Protein AF-A0A451BQY1-F1 (afdb_monomer_lite)

Sequence (159 aa):
EPDPNKRLKYIDFIAQYANLNESEQARYEEHLQQSPYREEIMGPVQQAVVKSLQQGLQEGIQKGLQQGIQQGIQQGIQQGIQQGIQQGIQQGVQQGVQQGVQQGVQQGVQQGIQKGIQQGERKKTVEIARALLDEGVAIDIISKSSGLSEEEIRKLFVH

pLDDT: mean 86.14, std 7.97, range [51.19, 97.12]

Structure (mmCIF, N/CA/C/O backbone):
data_AF-A0A451BQY1-F1
#
_entry.id   AF-A0A451BQY1-F1
#
loop_
_atom_site.group_PDB
_atom_site.id
_atom_site.type_symbol
_atom_site.label_atom_id
_atom_site.label_alt_id
_atom_site.label_comp_id
_atom_site.label_asym_id
_atom_site.label_entity_id
_atom_site.label_seq_id
_atom_site.pdbx_PDB_ins_code
_atom_site.Cartn_x
_atom_site.Cartn_y
_atom_site.Cartn_z
_atom_site.occupancy
_atom_site.B_iso_or_equiv
_atom_site.auth_seq_id
_atom_site.auth_comp_id
_atom_site.auth_asym_id
_atom_site.auth_atom_id
_atom_site.pdbx_PDB_model_num
ATOM 1 N N . GLU A 1 1 ? 25.980 11.467 -58.682 1.00 74.31 1 GLU A N 1
ATOM 2 C CA . GLU A 1 1 ? 24.789 11.269 -57.825 1.00 74.31 1 GLU A CA 1
ATOM 3 C C . GLU A 1 1 ? 24.573 12.521 -56.976 1.00 74.31 1 GLU A C 1
ATOM 5 O O . GLU A 1 1 ? 25.443 12.811 -56.160 1.00 74.31 1 GLU A O 1
ATOM 10 N N . PRO A 1 2 ? 23.501 13.301 -57.198 1.00 71.38 2 PRO A N 1
ATOM 11 C CA . PRO A 1 2 ? 23.246 14.529 -56.441 1.00 71.38 2 PRO A CA 1
ATOM 12 C C . PRO A 1 2 ? 22.745 14.289 -55.004 1.00 71.38 2 PRO A C 1
ATOM 14 O O . PRO A 1 2 ? 23.044 15.106 -54.131 1.00 71.38 2 PRO A O 1
ATOM 17 N N . ASP A 1 3 ? 22.044 13.182 -54.719 1.00 77.69 3 ASP A N 1
ATOM 18 C CA . ASP A 1 3 ? 21.485 12.895 -53.389 1.00 77.69 3 ASP A CA 1
ATOM 19 C C . ASP A 1 3 ? 22.601 12.523 -52.387 1.00 77.69 3 ASP A C 1
ATOM 21 O O . ASP A 1 3 ? 23.293 11.514 -52.573 1.00 77.69 3 ASP A O 1
ATOM 25 N N . PRO A 1 4 ? 22.795 13.300 -51.305 1.00 72.69 4 PRO A N 1
ATOM 26 C CA . PRO A 1 4 ? 23.805 13.019 -50.284 1.00 72.69 4 PRO A CA 1
ATOM 27 C C . PRO A 1 4 ? 23.634 11.655 -49.601 1.00 72.69 4 PRO A C 1
ATOM 29 O O . PRO A 1 4 ? 24.625 10.995 -49.295 1.00 72.69 4 PRO A O 1
ATOM 32 N N . ASN A 1 5 ? 22.394 11.192 -49.411 1.00 77.62 5 ASN A N 1
ATOM 33 C CA . ASN A 1 5 ? 22.110 9.905 -48.774 1.00 77.62 5 ASN A CA 1
ATOM 34 C C . ASN A 1 5 ? 22.466 8.735 -49.693 1.00 77.62 5 ASN A C 1
ATOM 36 O O . ASN A 1 5 ? 22.946 7.700 -49.232 1.00 77.62 5 ASN A O 1
ATOM 40 N N . LYS A 1 6 ? 22.255 8.889 -51.006 1.00 80.62 6 LYS A N 1
ATOM 41 C CA . LYS A 1 6 ? 22.701 7.893 -51.988 1.00 80.62 6 LYS A CA 1
ATOM 42 C C . LYS A 1 6 ? 24.218 7.905 -52.140 1.00 80.62 6 LYS A C 1
ATOM 44 O O . LYS A 1 6 ? 24.807 6.835 -52.217 1.00 80.62 6 LYS A O 1
ATOM 49 N N . ARG A 1 7 ? 24.863 9.079 -52.102 1.00 76.94 7 ARG A N 1
ATOM 50 C CA . ARG A 1 7 ? 26.333 9.187 -52.061 1.00 76.94 7 ARG A CA 1
ATOM 51 C C . ARG A 1 7 ? 26.930 8.481 -50.850 1.00 76.94 7 ARG A C 1
ATOM 53 O O . ARG A 1 7 ? 27.870 7.719 -51.030 1.00 76.94 7 ARG A O 1
ATOM 60 N N . LEU A 1 8 ? 26.351 8.661 -49.661 1.00 74.44 8 LEU A N 1
ATOM 61 C CA . LEU A 1 8 ? 26.763 7.935 -48.457 1.00 74.44 8 LEU A CA 1
ATOM 62 C C . LEU A 1 8 ? 26.654 6.416 -48.662 1.00 74.44 8 LEU A C 1
ATOM 64 O O . LEU A 1 8 ? 27.611 5.706 -48.388 1.00 74.44 8 LEU A O 1
ATOM 68 N N . LYS A 1 9 ? 25.541 5.927 -49.228 1.00 79.12 9 LYS A N 1
ATOM 69 C CA . LYS A 1 9 ? 25.376 4.500 -49.557 1.00 79.12 9 LYS A CA 1
ATOM 70 C C . LYS A 1 9 ? 26.392 3.999 -50.580 1.00 79.12 9 LYS A C 1
ATOM 72 O O . LYS A 1 9 ? 26.845 2.874 -50.449 1.00 79.12 9 LYS A O 1
ATOM 77 N N . TYR A 1 10 ? 26.748 4.795 -51.588 1.00 79.31 10 TYR A N 1
ATOM 78 C CA . TYR A 1 10 ? 27.763 4.408 -52.571 1.00 79.31 10 TYR A CA 1
ATOM 79 C C . TYR A 1 10 ? 29.173 4.404 -51.983 1.00 79.31 10 TYR A C 1
ATOM 81 O O . TYR A 1 10 ? 29.931 3.490 -52.276 1.00 79.31 10 TYR A O 1
ATOM 89 N N . ILE A 1 11 ? 29.518 5.382 -51.142 1.00 73.31 11 ILE A N 1
ATOM 90 C CA . ILE A 1 11 ? 30.808 5.420 -50.440 1.00 73.31 11 ILE A CA 1
ATOM 91 C C . ILE A 1 11 ? 30.923 4.226 -49.490 1.00 73.31 11 ILE A C 1
ATOM 93 O O . ILE A 1 11 ? 31.930 3.527 -49.524 1.00 73.31 11 ILE A O 1
ATOM 97 N N . ASP A 1 12 ? 29.880 3.960 -48.704 1.00 69.94 12 ASP A N 1
ATOM 98 C CA . ASP A 1 12 ? 29.818 2.813 -47.796 1.00 69.94 12 ASP A CA 1
ATOM 99 C C . ASP A 1 12 ? 29.849 1.485 -48.568 1.00 69.94 12 ASP A C 1
ATOM 101 O O . ASP A 1 12 ? 30.568 0.561 -48.202 1.00 69.94 12 ASP A O 1
ATOM 105 N N . PHE A 1 13 ? 29.158 1.414 -49.710 1.00 74.75 13 PHE A N 1
ATOM 106 C CA . PHE A 1 13 ? 29.205 0.259 -50.601 1.00 74.75 13 PHE A CA 1
ATOM 107 C C . PHE A 1 13 ? 30.608 0.028 -51.175 1.00 74.75 13 PHE A C 1
ATOM 109 O O . PHE A 1 13 ? 31.088 -1.099 -51.179 1.00 74.75 13 PHE A O 1
ATOM 116 N N . ILE A 1 14 ? 31.290 1.077 -51.639 1.00 71.81 14 ILE A N 1
ATOM 117 C CA . ILE A 1 14 ? 32.666 0.969 -52.139 1.00 71.81 14 ILE A CA 1
ATOM 118 C C . ILE A 1 14 ? 33.594 0.529 -51.001 1.00 71.81 14 ILE A C 1
ATOM 120 O O . ILE A 1 14 ? 34.360 -0.407 -51.185 1.00 71.81 14 ILE A O 1
ATOM 124 N N . ALA A 1 15 ? 33.488 1.124 -49.813 1.00 65.62 15 ALA A N 1
ATOM 125 C CA . ALA A 1 15 ? 34.331 0.765 -48.676 1.00 65.62 15 ALA 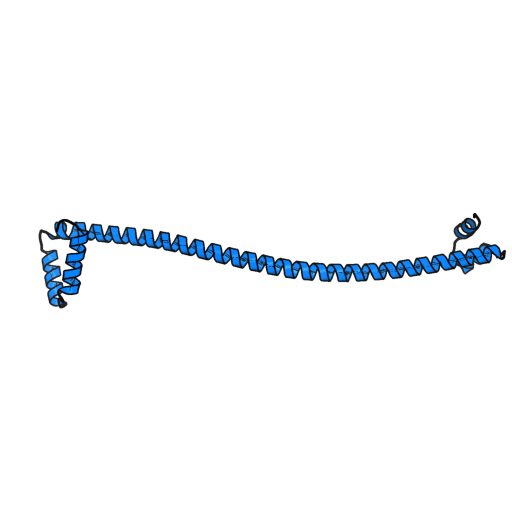A CA 1
ATOM 126 C C . ALA A 1 15 ? 34.111 -0.684 -48.199 1.00 65.62 15 ALA A C 1
ATOM 128 O O . ALA A 1 15 ? 35.076 -1.393 -47.933 1.00 65.62 15 ALA A O 1
ATOM 129 N N . GLN A 1 16 ? 32.859 -1.145 -48.120 1.00 66.31 16 GLN A N 1
ATOM 130 C CA . GLN A 1 16 ? 32.527 -2.474 -47.593 1.00 66.31 16 GLN A CA 1
ATOM 131 C C . GLN A 1 16 ? 32.607 -3.594 -48.640 1.00 66.31 16 GLN A C 1
ATOM 133 O O . GLN A 1 16 ? 32.962 -4.719 -48.300 1.00 66.31 16 GLN A O 1
ATOM 138 N N . TYR A 1 17 ? 32.270 -3.319 -49.905 1.00 67.25 17 TYR A N 1
ATOM 139 C CA . TYR A 1 17 ? 32.106 -4.353 -50.938 1.00 67.25 17 TYR A CA 1
ATOM 140 C C . TYR A 1 17 ? 33.176 -4.326 -52.026 1.00 67.25 17 TYR A C 1
ATOM 142 O O . TYR A 1 17 ? 33.296 -5.310 -52.756 1.00 67.25 17 TYR A O 1
ATOM 150 N N . ALA A 1 18 ? 33.990 -3.268 -52.137 1.00 75.12 18 ALA A N 1
ATOM 151 C CA . ALA A 1 18 ? 35.141 -3.307 -53.043 1.00 75.12 18 ALA A CA 1
ATOM 152 C C . ALA A 1 18 ? 36.279 -4.201 -52.514 1.00 75.12 18 ALA A C 1
ATOM 154 O O . ALA A 1 18 ? 37.249 -4.417 -53.233 1.00 75.12 18 ALA A O 1
ATOM 155 N N . ASN A 1 19 ? 36.133 -4.755 -51.299 1.00 74.50 19 ASN A N 1
ATOM 156 C CA . ASN A 1 19 ? 37.051 -5.713 -50.678 1.00 74.50 19 ASN A CA 1
ATOM 157 C C . ASN A 1 19 ? 38.515 -5.236 -50.728 1.00 74.50 19 ASN A C 1
ATOM 159 O O . ASN A 1 19 ? 39.430 -6.026 -50.961 1.00 74.50 19 ASN A O 1
ATOM 163 N N . LEU A 1 20 ? 38.704 -3.921 -50.571 1.00 79.00 20 LEU A N 1
ATOM 164 C CA . LEU A 1 20 ? 40.009 -3.273 -50.607 1.00 79.00 20 LEU A CA 1
ATOM 165 C C . LEU A 1 20 ? 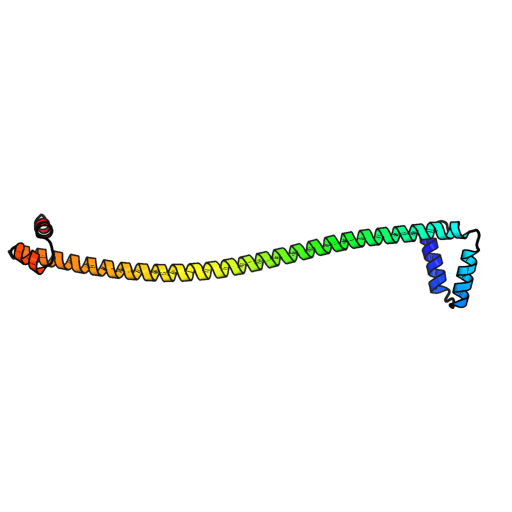40.820 -3.748 -49.406 1.00 79.00 20 LEU A C 1
ATOM 167 O O . LEU A 1 20 ? 40.322 -3.766 -48.279 1.00 79.00 20 LEU A O 1
ATOM 171 N N . ASN A 1 21 ? 42.079 -4.108 -49.631 1.00 83.38 21 ASN A N 1
ATOM 172 C CA . ASN A 1 21 ? 43.000 -4.297 -48.517 1.00 83.38 21 ASN A CA 1
ATOM 173 C C . ASN A 1 21 ? 43.389 -2.937 -47.902 1.00 83.38 21 ASN A C 1
ATOM 175 O O . ASN A 1 21 ? 43.185 -1.884 -48.508 1.00 83.38 21 ASN A O 1
ATOM 179 N N . GLU A 1 22 ? 43.994 -2.944 -46.711 1.00 82.25 22 GLU A N 1
ATOM 180 C CA . GLU A 1 22 ? 44.360 -1.714 -45.985 1.00 82.25 22 GLU A CA 1
ATOM 181 C C . GLU A 1 22 ? 45.202 -0.737 -46.826 1.00 82.25 22 GLU A C 1
ATOM 183 O O . GLU A 1 22 ? 45.029 0.477 -46.741 1.00 82.25 22 GLU A O 1
ATOM 188 N N . SER A 1 23 ? 46.091 -1.255 -47.681 1.00 85.69 23 SER A N 1
ATOM 189 C CA . SER A 1 23 ? 46.939 -0.421 -48.542 1.00 85.69 23 SER A CA 1
ATOM 190 C C . SER A 1 23 ? 46.153 0.227 -49.684 1.00 85.69 23 SER A C 1
ATOM 192 O O . SER A 1 23 ? 46.418 1.371 -50.054 1.00 85.69 23 SER A O 1
ATOM 194 N N . GLU A 1 24 ? 45.189 -0.486 -50.259 1.00 82.50 24 GLU A N 1
ATOM 195 C CA . GLU A 1 24 ? 44.298 0.029 -51.301 1.00 82.50 24 GLU A CA 1
ATOM 196 C C . GLU A 1 24 ? 43.308 1.046 -50.737 1.00 82.50 24 GLU A C 1
ATOM 198 O O . GLU A 1 24 ? 43.079 2.088 -51.355 1.00 82.50 24 GLU A O 1
ATOM 203 N N . GLN A 1 25 ? 42.786 0.786 -49.538 1.00 81.00 25 GLN A N 1
ATOM 204 C CA . GLN A 1 25 ? 41.929 1.718 -48.820 1.00 81.00 25 GLN A CA 1
ATOM 205 C C . GLN A 1 25 ? 42.676 3.017 -48.493 1.00 81.00 25 GLN A C 1
ATOM 207 O O . GLN A 1 25 ? 42.172 4.097 -48.795 1.00 81.00 25 GLN A O 1
ATOM 212 N N . ALA A 1 26 ? 43.906 2.930 -47.979 1.00 82.56 26 ALA A N 1
ATOM 213 C CA . ALA A 1 26 ? 44.725 4.107 -47.697 1.00 82.56 26 ALA A CA 1
ATOM 214 C C . ALA A 1 26 ? 44.996 4.945 -48.960 1.00 82.56 26 ALA A C 1
ATOM 216 O O . ALA A 1 26 ? 44.879 6.169 -48.928 1.00 82.56 26 ALA A O 1
ATOM 217 N N . ARG A 1 27 ? 45.295 4.300 -50.098 1.00 84.00 27 ARG A N 1
ATOM 218 C CA . ARG A 1 27 ? 45.486 4.996 -51.386 1.00 84.00 27 ARG A CA 1
ATOM 219 C C . ARG A 1 27 ? 44.208 5.664 -51.882 1.00 84.00 27 ARG A C 1
ATOM 221 O O . ARG A 1 27 ? 44.268 6.769 -52.416 1.00 84.00 27 ARG A O 1
ATOM 228 N N . TYR A 1 28 ? 43.065 5.001 -51.729 1.00 79.44 28 TYR A N 1
ATOM 229 C CA . TYR A 1 28 ? 41.760 5.557 -52.079 1.00 79.44 28 TYR A CA 1
ATOM 230 C C . TYR A 1 28 ? 41.429 6.787 -51.225 1.00 79.44 28 TYR A C 1
ATOM 232 O O . TYR A 1 28 ? 41.037 7.827 -51.758 1.00 79.44 28 TYR A O 1
ATOM 240 N N . GLU A 1 29 ? 41.651 6.701 -49.914 1.00 78.06 29 GLU A N 1
ATOM 241 C CA . GLU A 1 29 ? 41.460 7.811 -48.983 1.00 78.06 29 GLU A CA 1
ATOM 242 C C . GLU A 1 29 ? 42.399 8.983 -49.294 1.00 78.06 29 GLU A C 1
ATOM 244 O O . GLU A 1 29 ? 41.948 10.128 -49.345 1.00 78.06 29 GLU A O 1
ATOM 249 N N . GLU A 1 30 ? 43.675 8.717 -49.583 1.00 83.88 30 GLU A N 1
ATOM 250 C CA . GLU A 1 30 ? 44.644 9.737 -49.998 1.00 83.88 30 GLU A CA 1
ATOM 251 C C . GLU A 1 30 ? 44.206 10.443 -51.293 1.00 83.88 30 GLU A C 1
ATOM 253 O O . GLU A 1 30 ? 44.224 11.675 -51.368 1.00 83.88 30 GLU A O 1
ATOM 258 N N . HIS A 1 31 ? 43.723 9.688 -52.286 1.00 82.94 31 HIS A N 1
ATOM 259 C CA . HIS A 1 31 ? 43.184 10.250 -53.529 1.00 82.94 31 HIS A CA 1
ATOM 260 C C . HIS A 1 31 ? 41.963 11.142 -53.286 1.00 82.94 31 HIS A C 1
ATOM 262 O O . HIS A 1 31 ? 41.834 12.212 -53.884 1.00 82.94 31 HIS A O 1
ATOM 268 N N . LEU A 1 32 ? 41.068 10.731 -52.386 1.00 77.88 32 LEU A N 1
ATOM 269 C CA . LEU A 1 32 ? 39.925 11.547 -51.989 1.00 77.88 32 LEU A CA 1
ATOM 270 C C . LEU A 1 32 ? 40.354 12.825 -51.264 1.00 77.88 32 LEU A C 1
ATOM 272 O O . LEU A 1 32 ? 39.717 13.860 -51.452 1.00 77.88 32 LEU A O 1
ATOM 276 N N . GLN A 1 33 ? 41.420 12.781 -50.459 1.00 80.56 33 GLN A N 1
ATOM 277 C CA . GLN A 1 33 ? 41.929 13.965 -49.764 1.00 80.56 33 GLN A CA 1
ATOM 278 C C . GLN A 1 33 ? 42.525 15.000 -50.720 1.00 80.56 33 GLN A C 1
ATOM 280 O O . GLN A 1 33 ? 42.332 16.197 -50.509 1.00 80.56 33 GLN A O 1
ATOM 285 N N . GLN A 1 34 ? 43.223 14.544 -51.761 1.00 84.12 34 GLN A N 1
ATOM 286 C CA . GLN A 1 34 ? 43.874 15.408 -52.752 1.00 84.12 34 GLN A CA 1
ATOM 287 C C . GLN A 1 34 ? 42.924 15.867 -53.872 1.00 84.12 34 GLN A C 1
ATOM 289 O O . GLN A 1 34 ? 43.268 16.756 -54.651 1.00 84.12 34 GLN A O 1
ATOM 294 N N . SER A 1 35 ? 41.725 15.285 -53.965 1.00 81.88 35 SER A N 1
ATOM 295 C CA . SER A 1 35 ? 40.750 15.629 -54.997 1.00 81.88 35 SER A CA 1
ATOM 296 C C . SER A 1 35 ? 40.200 17.053 -54.816 1.00 81.88 35 SER A C 1
ATOM 298 O O . SER A 1 35 ? 39.685 17.379 -53.742 1.00 81.88 35 SER A O 1
ATOM 300 N N . PRO A 1 36 ? 40.181 17.893 -55.869 1.00 83.00 36 PRO A N 1
ATOM 301 C CA . PRO A 1 36 ? 39.544 19.212 -55.815 1.00 83.00 36 PRO A CA 1
ATOM 302 C C . PRO A 1 36 ? 38.023 19.126 -55.599 1.00 83.00 36 PRO A C 1
ATOM 304 O O . PRO A 1 36 ? 37.400 20.102 -55.191 1.00 83.00 36 PRO A O 1
ATOM 307 N N . TYR A 1 37 ? 37.427 17.949 -55.818 1.00 79.62 37 TYR A N 1
ATOM 308 C CA . TYR A 1 37 ? 36.003 17.680 -55.611 1.00 79.62 37 TYR A CA 1
ATOM 309 C C . TYR A 1 37 ? 35.687 17.158 -54.204 1.00 79.62 37 TYR A C 1
ATOM 311 O O . TYR A 1 37 ? 34.537 16.822 -53.921 1.00 79.62 37 TYR A O 1
ATOM 319 N N . ARG A 1 38 ? 36.680 17.062 -53.307 1.00 80.81 38 ARG A N 1
ATOM 320 C CA . ARG A 1 38 ? 36.495 16.518 -51.955 1.00 80.81 38 ARG A CA 1
ATOM 321 C C . ARG A 1 38 ? 35.355 17.200 -51.218 1.00 80.81 38 ARG A C 1
ATOM 323 O O . ARG A 1 38 ? 34.503 16.507 -50.684 1.00 80.81 38 ARG A O 1
ATOM 330 N N . GLU A 1 39 ? 35.326 18.528 -51.199 1.00 80.12 39 GLU A N 1
ATOM 331 C CA . GLU A 1 39 ? 34.307 19.281 -50.461 1.00 80.12 39 GLU A CA 1
ATOM 332 C C . GLU A 1 39 ? 32.912 19.090 -51.071 1.00 80.12 39 GLU A C 1
ATOM 334 O O . GLU A 1 39 ? 31.930 18.884 -50.360 1.00 80.12 39 GLU A O 1
ATOM 339 N N . GLU A 1 40 ? 32.832 19.053 -52.403 1.00 81.56 40 GLU A N 1
ATOM 340 C CA . GLU A 1 40 ? 31.590 18.801 -53.136 1.00 81.56 40 GLU A CA 1
ATOM 341 C C . GLU A 1 40 ? 31.026 17.402 -52.839 1.00 81.56 40 GLU A C 1
ATOM 343 O O . GLU A 1 40 ? 29.809 17.224 -52.717 1.00 81.56 40 GLU A O 1
ATOM 348 N N . ILE A 1 41 ? 31.908 16.408 -52.686 1.00 74.50 41 ILE A N 1
ATOM 349 C CA . ILE A 1 41 ? 31.555 15.016 -52.395 1.00 74.50 41 ILE A CA 1
ATOM 350 C C . ILE A 1 41 ? 31.262 14.820 -50.900 1.00 74.50 41 ILE A C 1
ATOM 352 O O . ILE A 1 41 ? 30.218 14.262 -50.562 1.00 74.50 41 ILE A O 1
ATOM 356 N N . MET A 1 42 ? 32.151 15.280 -50.019 1.00 75.94 42 MET A N 1
ATOM 357 C CA . MET A 1 42 ? 32.146 14.998 -48.580 1.00 75.94 42 MET A CA 1
ATOM 358 C C . MET A 1 42 ? 31.274 15.948 -47.767 1.00 75.94 42 MET A C 1
ATOM 360 O O . MET A 1 42 ? 30.680 15.495 -46.794 1.00 75.94 42 MET A O 1
ATOM 364 N N . GLY A 1 43 ? 31.134 17.219 -48.148 1.00 82.69 43 GLY A N 1
ATOM 365 C CA . GLY A 1 43 ? 30.328 18.187 -47.395 1.00 82.69 43 GLY A CA 1
ATOM 366 C C . GLY A 1 43 ? 28.882 17.713 -47.181 1.00 82.69 43 GLY A C 1
ATOM 367 O O . GLY A 1 43 ? 28.416 17.637 -46.040 1.00 82.69 43 GLY A O 1
ATOM 368 N N . PRO A 1 44 ? 28.167 17.286 -48.239 1.00 83.00 44 PRO A N 1
ATOM 369 C CA . PRO A 1 44 ? 26.811 16.760 -48.100 1.00 83.00 44 PRO A CA 1
ATOM 370 C C . PRO A 1 44 ? 26.746 15.427 -47.340 1.00 83.00 44 PRO A C 1
ATOM 372 O O . PRO A 1 44 ? 25.779 15.177 -46.621 1.00 83.00 44 PRO A O 1
ATOM 375 N N . VAL A 1 45 ? 27.773 14.581 -47.466 1.00 79.12 45 VAL A N 1
ATOM 376 C CA . VAL A 1 45 ? 27.885 13.310 -46.729 1.00 79.12 45 VAL A CA 1
ATOM 377 C C . VAL A 1 45 ? 28.045 13.580 -45.233 1.00 79.12 45 VAL A C 1
ATOM 379 O O . VAL A 1 45 ? 27.337 12.993 -44.420 1.00 79.12 45 VAL A O 1
ATOM 382 N N . GLN A 1 46 ? 28.902 14.529 -44.861 1.00 80.12 46 GLN A N 1
ATOM 383 C CA . GLN A 1 46 ? 29.124 14.928 -43.477 1.00 80.12 46 GLN A CA 1
ATOM 384 C C . GLN A 1 46 ? 27.862 15.546 -42.864 1.00 80.12 46 GLN A C 1
ATOM 386 O O . GLN A 1 46 ? 27.481 15.187 -41.751 1.00 80.12 46 GLN A O 1
ATOM 391 N N . GLN A 1 47 ? 27.152 16.398 -43.611 1.00 83.62 47 GLN A N 1
ATOM 392 C CA . GLN A 1 47 ? 25.850 16.924 -43.187 1.00 83.62 47 GLN A CA 1
ATOM 393 C C . GLN A 1 47 ? 24.808 15.815 -42.996 1.00 83.62 47 GLN A C 1
ATOM 395 O O . GLN A 1 47 ? 24.069 15.835 -42.010 1.00 83.62 47 GLN A O 1
ATOM 400 N N . ALA A 1 48 ? 24.752 14.837 -43.905 1.00 83.56 48 ALA A N 1
ATOM 401 C CA . ALA A 1 48 ? 23.838 13.704 -43.796 1.00 83.56 48 ALA A CA 1
ATOM 402 C C . ALA A 1 48 ? 24.137 12.853 -42.552 1.00 83.56 48 ALA A C 1
ATOM 404 O O . ALA A 1 48 ? 23.217 12.537 -41.797 1.00 83.56 48 ALA A O 1
ATOM 405 N N . VAL A 1 49 ? 25.414 12.557 -42.286 1.00 82.81 49 VAL A N 1
ATOM 406 C CA . VAL A 1 49 ? 25.853 11.820 -41.090 1.00 82.81 49 VAL A CA 1
ATOM 407 C C . VAL A 1 49 ? 25.459 12.571 -39.821 1.00 82.81 49 VAL A C 1
ATOM 409 O O . VAL A 1 49 ? 24.776 12.002 -38.971 1.00 82.81 49 VAL A O 1
ATOM 412 N N . VAL A 1 50 ? 25.796 13.861 -39.715 1.00 87.38 50 VAL A N 1
ATOM 413 C CA . VAL A 1 50 ? 25.451 14.689 -38.545 1.00 87.38 50 VAL A CA 1
ATOM 414 C C . VAL A 1 50 ? 23.941 14.710 -38.316 1.00 87.38 50 VAL A C 1
ATOM 416 O O . VAL A 1 50 ? 23.481 14.478 -37.198 1.00 87.38 50 VAL A O 1
ATOM 419 N N . LYS A 1 51 ? 23.158 14.922 -39.379 1.00 88.44 51 LYS A N 1
ATOM 420 C CA . LYS A 1 51 ? 21.697 14.947 -39.296 1.00 88.44 51 LYS A CA 1
ATOM 421 C C . LYS A 1 51 ? 21.129 13.597 -38.859 1.00 88.44 51 LYS A C 1
ATOM 423 O O . LYS A 1 51 ? 20.266 13.567 -37.986 1.00 88.44 51 LYS A O 1
ATOM 428 N N . SER A 1 52 ? 21.622 12.493 -39.421 1.00 84.94 52 SER A N 1
ATOM 429 C CA . SER A 1 52 ? 21.168 11.148 -39.050 1.00 84.94 52 SER A CA 1
ATOM 430 C C . SER A 1 52 ? 21.505 10.798 -37.602 1.00 84.94 52 SER A C 1
ATOM 432 O O . SER A 1 52 ? 20.667 10.233 -36.904 1.00 84.94 52 SER A O 1
ATOM 434 N N . LEU A 1 53 ? 22.686 11.198 -37.119 1.00 88.50 53 LEU A N 1
ATOM 435 C CA . LEU A 1 53 ? 23.102 10.964 -35.742 1.00 88.50 53 LEU A CA 1
ATOM 436 C C . LEU A 1 53 ? 22.236 11.774 -34.776 1.00 88.50 53 LEU A C 1
ATOM 438 O O . LEU A 1 53 ? 21.759 11.241 -33.777 1.00 88.50 53 LEU A O 1
ATOM 442 N N . GLN A 1 54 ? 21.985 13.044 -35.099 1.00 92.62 54 GLN A N 1
ATOM 443 C CA . GLN A 1 54 ? 21.136 13.914 -34.294 1.00 92.62 54 GLN A CA 1
ATOM 444 C C . GLN A 1 54 ? 19.695 13.391 -34.224 1.00 92.62 54 GLN A C 1
ATOM 446 O O . GLN A 1 54 ? 19.124 13.323 -33.137 1.00 92.62 54 GLN A O 1
ATOM 451 N N . GLN A 1 55 ? 19.125 12.977 -35.359 1.00 92.44 55 GLN A N 1
ATOM 452 C CA . GLN A 1 55 ? 17.780 12.400 -35.415 1.00 92.44 55 GLN A CA 1
ATOM 453 C C . GLN A 1 55 ? 17.702 11.070 -34.661 1.00 92.44 55 GLN A C 1
ATOM 455 O O . GLN A 1 55 ? 16.811 10.894 -33.834 1.00 92.44 55 GLN A O 1
ATOM 460 N N . GLY A 1 56 ? 18.657 10.165 -34.885 1.00 93.12 56 GLY A N 1
ATOM 461 C CA . GLY A 1 56 ? 18.710 8.875 -34.199 1.00 93.12 56 GLY A CA 1
ATOM 462 C C . GLY A 1 56 ? 18.850 9.027 -32.685 1.00 93.12 56 GLY A C 1
ATOM 463 O O . GLY A 1 56 ? 18.156 8.347 -31.931 1.00 93.12 56 GLY A O 1
ATOM 464 N N . LEU A 1 57 ? 19.684 9.968 -32.231 1.00 94.38 57 LEU A N 1
ATOM 465 C CA . LEU A 1 57 ? 19.839 10.274 -30.812 1.00 94.38 57 LEU A CA 1
ATOM 466 C C . LEU A 1 57 ? 18.548 10.850 -30.222 1.00 94.38 57 LEU A C 1
ATOM 468 O O . LEU A 1 57 ? 18.108 10.409 -29.163 1.00 94.38 57 LEU A O 1
ATOM 472 N N . GLN A 1 58 ? 17.924 11.809 -30.907 1.00 95.31 58 GLN A N 1
ATOM 473 C CA . GLN A 1 58 ? 16.691 12.435 -30.437 1.00 95.31 58 GLN A CA 1
ATOM 474 C C . GLN A 1 58 ? 15.546 11.422 -30.344 1.00 95.31 58 GLN A C 1
ATOM 476 O O . GLN A 1 58 ? 14.872 11.354 -29.316 1.00 95.31 58 GLN A O 1
ATOM 481 N N . GLU A 1 59 ? 15.356 10.597 -31.374 1.00 94.75 59 GLU A N 1
ATOM 482 C CA . GLU A 1 59 ? 14.354 9.532 -31.361 1.00 94.75 59 GLU A CA 1
ATOM 483 C C . GLU A 1 59 ? 14.650 8.477 -30.297 1.00 94.75 59 GLU A C 1
ATOM 485 O O . GLU A 1 59 ? 13.733 8.041 -29.602 1.00 94.75 59 GLU A O 1
ATOM 490 N N . GLY A 1 60 ? 15.913 8.067 -30.160 1.00 94.62 60 GLY A N 1
ATOM 491 C CA . GLY A 1 60 ? 16.338 7.083 -29.170 1.00 94.62 60 GLY A CA 1
ATOM 492 C C . GLY A 1 60 ? 16.069 7.562 -27.746 1.00 94.62 60 GLY A C 1
ATOM 493 O O . GLY A 1 60 ? 15.471 6.831 -26.957 1.00 94.62 60 GLY A O 1
ATOM 494 N N . ILE A 1 61 ? 16.426 8.813 -27.439 1.00 94.94 61 ILE A N 1
ATOM 495 C CA . ILE A 1 61 ? 16.134 9.438 -26.144 1.00 94.94 61 ILE A CA 1
ATOM 496 C C . ILE A 1 61 ? 14.625 9.539 -25.937 1.00 94.94 61 ILE A C 1
ATOM 498 O O . ILE A 1 61 ? 14.134 9.136 -24.888 1.00 94.94 61 ILE A O 1
ATOM 502 N N . GLN A 1 62 ? 13.873 10.039 -26.919 1.00 94.69 62 GLN A N 1
ATOM 503 C CA . GLN A 1 62 ? 12.432 10.229 -26.770 1.00 94.69 62 GLN A CA 1
ATOM 504 C C . GLN A 1 62 ? 11.706 8.899 -26.537 1.00 94.69 62 GLN A C 1
ATOM 506 O O . GLN A 1 62 ? 10.932 8.784 -25.587 1.00 94.69 62 GLN A O 1
ATOM 511 N N . LYS A 1 63 ? 11.989 7.880 -27.358 1.00 93.75 63 LYS A N 1
ATOM 512 C CA . LYS A 1 63 ? 11.391 6.543 -27.234 1.00 93.75 63 LYS A CA 1
ATOM 513 C C . LYS A 1 63 ? 11.826 5.866 -25.938 1.00 93.75 63 LYS A C 1
ATOM 515 O O . LYS A 1 63 ? 10.974 5.355 -25.218 1.00 93.75 63 LYS A O 1
ATOM 520 N N . GLY A 1 64 ? 13.119 5.904 -25.616 1.00 92.75 64 GLY A N 1
ATOM 521 C CA . GLY A 1 64 ? 13.662 5.296 -24.404 1.00 92.75 64 GLY A CA 1
ATOM 522 C C . GLY A 1 64 ? 13.098 5.925 -23.133 1.00 92.75 64 GLY A C 1
ATOM 523 O O . GLY A 1 64 ? 12.682 5.209 -22.225 1.00 92.75 64 GLY A O 1
ATOM 524 N N . LEU A 1 65 ? 13.004 7.256 -23.086 1.00 91.12 65 LEU A N 1
ATOM 525 C CA . LEU A 1 65 ? 12.437 7.970 -21.9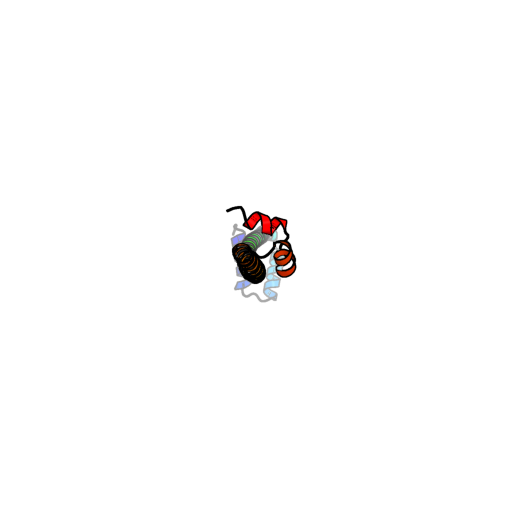46 1.00 91.12 65 LEU A CA 1
ATOM 526 C C . LEU A 1 65 ? 10.935 7.704 -21.820 1.00 91.12 65 LEU A C 1
ATOM 528 O O . LEU A 1 65 ? 10.458 7.408 -20.730 1.00 91.12 65 LEU A O 1
ATOM 532 N N . GLN A 1 66 ? 10.188 7.761 -22.926 1.00 91.06 66 GLN A N 1
ATOM 533 C CA . GLN A 1 66 ? 8.749 7.517 -22.910 1.00 91.06 66 GLN A CA 1
ATOM 534 C C . GLN A 1 66 ? 8.433 6.087 -22.462 1.00 91.06 66 GLN A C 1
ATOM 536 O O . GLN A 1 66 ? 7.602 5.901 -21.578 1.00 91.06 66 GLN A O 1
ATOM 541 N N . GLN A 1 67 ? 9.127 5.087 -23.012 1.00 89.88 67 GLN A N 1
ATOM 542 C CA . GLN A 1 67 ? 8.942 3.688 -22.628 1.00 89.88 67 GLN A CA 1
ATOM 543 C C . GLN A 1 67 ? 9.399 3.430 -21.192 1.00 89.88 67 GLN A C 1
ATOM 545 O O . GLN A 1 67 ? 8.653 2.832 -20.423 1.00 89.88 67 GLN A O 1
ATOM 550 N N . GLY A 1 68 ? 10.582 3.916 -20.809 1.00 87.81 68 GLY A N 1
ATOM 551 C CA . GLY A 1 68 ? 11.138 3.714 -19.473 1.00 87.81 68 GLY A CA 1
ATOM 552 C C . GLY A 1 68 ? 10.292 4.364 -18.379 1.00 87.81 68 GLY A C 1
ATOM 553 O O . GLY A 1 68 ? 9.988 3.722 -17.377 1.00 87.81 68 GLY A O 1
ATOM 554 N N . ILE A 1 69 ? 9.846 5.607 -18.589 1.00 87.06 69 ILE A N 1
ATOM 555 C CA . ILE A 1 69 ? 8.951 6.301 -17.655 1.00 87.06 69 ILE A CA 1
ATOM 556 C C . ILE A 1 69 ? 7.597 5.601 -17.608 1.00 87.06 69 ILE A C 1
ATOM 558 O O . ILE A 1 69 ? 7.102 5.323 -16.521 1.00 87.06 69 ILE A O 1
ATOM 562 N N . GLN A 1 70 ? 6.990 5.299 -18.758 1.00 85.19 70 GLN A N 1
ATOM 563 C CA . GLN A 1 70 ? 5.660 4.697 -18.785 1.00 85.19 70 GLN A CA 1
ATOM 564 C C . GLN A 1 70 ? 5.664 3.321 -18.116 1.00 85.19 70 GLN A C 1
ATOM 566 O O . GLN A 1 70 ? 4.838 3.077 -17.244 1.00 85.19 70 GLN A O 1
ATOM 571 N N . GLN A 1 71 ? 6.624 2.455 -18.446 1.00 85.88 71 GLN A N 1
ATOM 572 C CA . GLN A 1 71 ? 6.737 1.133 -17.830 1.00 85.88 71 GLN A CA 1
ATOM 573 C C . GLN A 1 71 ? 7.120 1.227 -16.352 1.00 85.88 71 GLN A C 1
ATOM 575 O O . GLN A 1 71 ? 6.468 0.599 -15.521 1.00 85.88 71 GLN A O 1
ATOM 580 N N . GLY A 1 72 ? 8.124 2.036 -16.006 1.00 84.25 72 GLY A N 1
ATOM 581 C CA . GLY A 1 72 ? 8.615 2.161 -14.634 1.00 84.25 72 GLY A CA 1
ATOM 582 C C . GLY A 1 72 ? 7.581 2.762 -13.683 1.00 84.25 72 GLY A C 1
ATOM 583 O O . GLY A 1 72 ? 7.348 2.217 -12.606 1.00 84.25 72 GLY A O 1
ATOM 584 N N . ILE A 1 73 ? 6.909 3.844 -14.089 1.00 83.00 73 ILE A N 1
ATOM 585 C CA . ILE A 1 73 ? 5.846 4.462 -13.287 1.00 83.00 73 ILE A CA 1
ATOM 586 C C . ILE A 1 73 ? 4.651 3.523 -13.188 1.00 83.00 73 ILE A C 1
ATOM 588 O O . ILE A 1 73 ? 4.143 3.307 -12.092 1.00 83.00 73 ILE A O 1
ATOM 592 N N . GLN A 1 74 ? 4.194 2.953 -14.305 1.00 82.62 74 GLN A N 1
ATOM 593 C CA . GLN A 1 74 ? 2.992 2.126 -14.294 1.00 82.62 74 GLN A CA 1
ATOM 594 C C . GLN A 1 74 ? 3.203 0.863 -13.456 1.00 82.62 74 GLN A C 1
ATOM 596 O O . GLN A 1 74 ? 2.375 0.572 -12.599 1.00 82.62 74 GLN A O 1
ATOM 601 N N . GLN A 1 75 ? 4.333 0.168 -13.615 1.00 84.69 75 GLN A N 1
ATOM 602 C CA . GLN A 1 75 ? 4.652 -1.008 -12.805 1.00 84.69 75 GLN A CA 1
ATOM 603 C C . GLN A 1 75 ? 4.928 -0.640 -11.346 1.00 84.69 75 GLN A C 1
ATOM 605 O O . GLN A 1 75 ? 4.375 -1.274 -10.451 1.00 84.69 75 GLN A O 1
ATOM 610 N N . GLY A 1 76 ? 5.731 0.397 -11.092 1.00 83.75 76 GLY A N 1
ATOM 611 C CA . GLY A 1 76 ? 6.107 0.804 -9.739 1.00 83.75 76 GLY A CA 1
ATOM 612 C C . GLY A 1 76 ? 4.919 1.291 -8.912 1.00 83.75 76 GLY A C 1
ATOM 613 O O . GLY A 1 76 ? 4.742 0.859 -7.775 1.00 83.75 76 GLY A O 1
ATOM 614 N N . ILE A 1 77 ? 4.057 2.136 -9.490 1.00 82.25 77 ILE A N 1
ATOM 615 C CA . ILE A 1 77 ? 2.835 2.602 -8.823 1.00 82.25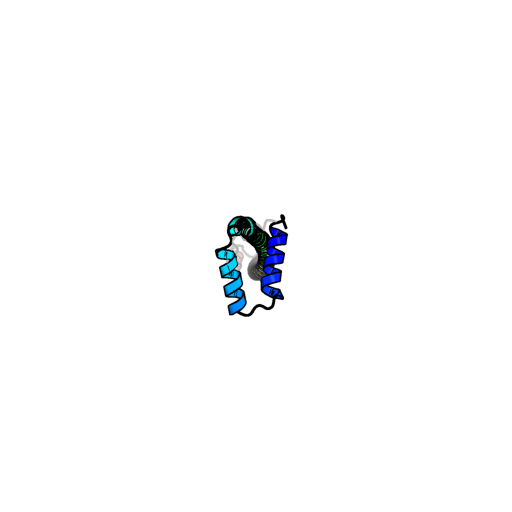 77 ILE A CA 1
ATOM 616 C C . ILE A 1 77 ? 1.867 1.441 -8.629 1.00 82.25 77 ILE A C 1
ATOM 618 O O . ILE A 1 77 ? 1.336 1.277 -7.534 1.00 82.25 77 ILE A O 1
ATOM 622 N N . GLN A 1 78 ? 1.631 0.627 -9.660 1.00 82.44 78 GLN A N 1
ATOM 623 C CA . GLN A 1 78 ? 0.655 -0.453 -9.563 1.00 82.44 78 GLN A CA 1
ATOM 624 C C . GLN A 1 78 ? 1.086 -1.492 -8.523 1.00 82.44 78 GLN A C 1
ATOM 626 O O . GLN A 1 78 ? 0.285 -1.837 -7.660 1.00 82.44 78 GLN A O 1
ATOM 631 N N . GLN A 1 79 ? 2.352 -1.914 -8.526 1.00 84.75 79 GLN A N 1
ATOM 632 C CA . GLN A 1 79 ? 2.878 -2.837 -7.519 1.00 84.75 79 GLN A CA 1
ATOM 633 C C . GLN A 1 79 ? 2.917 -2.204 -6.127 1.00 84.75 79 GLN A C 1
ATOM 635 O O . GLN A 1 79 ? 2.456 -2.825 -5.174 1.00 84.75 79 GLN A O 1
ATOM 640 N N . GLY A 1 80 ? 3.410 -0.969 -6.001 1.00 84.88 80 GLY A N 1
ATOM 641 C CA . GLY A 1 80 ? 3.530 -0.285 -4.713 1.00 84.88 80 GLY A CA 1
ATOM 642 C C . GLY A 1 80 ? 2.179 -0.020 -4.051 1.00 84.88 80 GLY A C 1
ATOM 643 O O . GLY A 1 80 ? 2.007 -0.307 -2.868 1.00 84.88 80 GLY A O 1
ATOM 644 N N . ILE A 1 81 ? 1.191 0.462 -4.811 1.00 82.50 81 ILE A N 1
ATOM 645 C CA . ILE A 1 81 ? -0.175 0.669 -4.312 1.00 82.50 81 ILE A CA 1
ATOM 646 C C . ILE A 1 81 ? -0.820 -0.670 -3.974 1.00 82.50 81 ILE A C 1
ATOM 648 O O . ILE A 1 81 ? -1.398 -0.809 -2.900 1.00 82.50 81 ILE A O 1
ATOM 652 N N . GLN A 1 82 ? -0.727 -1.663 -4.861 1.00 82.62 82 GLN A N 1
ATOM 653 C CA . GLN A 1 82 ? -1.392 -2.943 -4.644 1.00 82.62 82 GLN A CA 1
ATOM 654 C C . GLN A 1 82 ? -0.812 -3.666 -3.424 1.00 82.62 82 GLN A C 1
ATOM 656 O O . GLN A 1 82 ? -1.575 -4.089 -2.561 1.00 82.62 82 GLN A O 1
ATOM 661 N N . GLN A 1 83 ? 0.516 -3.724 -3.289 1.00 84.88 83 GLN A N 1
ATOM 662 C CA . GLN A 1 83 ? 1.168 -4.312 -2.118 1.00 84.88 83 GLN A CA 1
ATOM 663 C C . GLN A 1 83 ? 0.915 -3.491 -0.852 1.00 84.88 83 GLN A C 1
ATOM 665 O O . GLN A 1 83 ? 0.545 -4.063 0.169 1.00 84.88 83 GLN A O 1
ATOM 670 N N . GLY A 1 84 ? 1.059 -2.165 -0.912 1.00 84.62 84 GLY A N 1
ATOM 671 C CA . GLY A 1 84 ? 0.884 -1.289 0.246 1.00 84.62 84 GLY A CA 1
ATOM 672 C C . GLY A 1 84 ? -0.545 -1.295 0.788 1.00 84.62 84 GLY A C 1
ATOM 673 O O . GLY A 1 84 ? -0.743 -1.434 1.993 1.00 84.62 84 GLY A O 1
ATOM 674 N N . ILE A 1 85 ? -1.551 -1.214 -0.089 1.00 82.25 85 ILE A N 1
ATOM 675 C CA . ILE A 1 85 ? -2.963 -1.299 0.307 1.00 82.25 85 ILE A CA 1
ATOM 676 C C . ILE A 1 85 ? -3.282 -2.697 0.826 1.00 82.25 85 ILE A C 1
ATOM 678 O O . ILE A 1 85 ? -3.902 -2.822 1.879 1.00 82.25 85 ILE A O 1
ATOM 682 N N . GLN A 1 86 ? -2.868 -3.749 0.118 1.00 82.75 86 GLN A N 1
ATOM 683 C CA . GLN A 1 86 ? -3.204 -5.112 0.514 1.00 82.75 86 GLN A CA 1
ATOM 684 C C . GLN A 1 86 ? -2.574 -5.461 1.864 1.00 82.75 86 GLN A C 1
ATOM 686 O O . GLN A 1 86 ? -3.284 -5.916 2.755 1.00 82.75 86 GLN A O 1
ATOM 691 N N . GLN A 1 87 ? -1.287 -5.166 2.064 1.00 84.50 87 GLN A N 1
ATOM 692 C CA . GLN A 1 87 ? -0.617 -5.396 3.344 1.00 84.50 87 GLN A CA 1
ATOM 693 C C . GLN A 1 87 ? -1.166 -4.489 4.446 1.00 84.50 87 GLN A C 1
ATOM 695 O O . GLN A 1 87 ? -1.463 -4.976 5.533 1.00 84.50 87 GLN A O 1
ATOM 700 N N . GLY A 1 88 ? -1.350 -3.195 4.169 1.00 84.81 88 GLY A N 1
ATOM 701 C CA . GLY A 1 88 ? -1.836 -2.228 5.152 1.00 84.81 88 GLY A CA 1
ATOM 702 C C . GLY A 1 88 ? -3.253 -2.531 5.634 1.00 84.81 88 GLY A C 1
ATOM 703 O O . GLY A 1 88 ? -3.501 -2.543 6.838 1.00 84.81 88 GLY A O 1
ATOM 704 N N . ILE A 1 89 ? -4.178 -2.843 4.718 1.00 82.88 89 ILE A N 1
ATOM 705 C CA . ILE A 1 89 ? -5.546 -3.239 5.076 1.00 82.88 89 ILE A CA 1
ATOM 706 C C . ILE A 1 89 ? -5.529 -4.579 5.799 1.00 82.88 89 ILE A C 1
ATOM 708 O O . ILE A 1 89 ? -6.156 -4.706 6.845 1.00 82.88 89 ILE A O 1
ATOM 712 N N . GLN A 1 90 ? -4.821 -5.579 5.275 1.00 83.38 90 GLN A N 1
ATOM 713 C CA . GLN A 1 90 ? -4.848 -6.916 5.858 1.00 83.38 90 GLN A CA 1
ATOM 714 C C . GLN A 1 90 ? -4.263 -6.913 7.274 1.00 83.38 90 GLN A C 1
ATOM 716 O O . GLN A 1 90 ? -4.902 -7.426 8.188 1.00 83.38 90 GLN A O 1
ATOM 721 N N . GLN A 1 91 ? -3.118 -6.260 7.489 1.00 84.62 91 GLN A N 1
ATOM 722 C CA . GLN A 1 91 ? -2.519 -6.136 8.818 1.00 84.62 91 GLN A CA 1
ATOM 723 C C . GLN A 1 91 ? -3.344 -5.234 9.737 1.00 84.62 91 GLN A C 1
ATOM 725 O O . GLN A 1 91 ? -3.612 -5.618 10.873 1.00 84.62 91 GLN A O 1
ATOM 730 N N . GLY A 1 92 ? -3.780 -4.067 9.258 1.00 85.12 92 GLY A N 1
ATOM 731 C CA . GLY A 1 92 ? -4.536 -3.108 10.062 1.00 85.12 92 GLY A CA 1
ATOM 732 C C . GLY A 1 92 ? -5.890 -3.652 10.513 1.00 85.12 92 GLY A C 1
ATOM 733 O O . GLY A 1 92 ? -6.239 -3.540 11.686 1.00 85.12 92 GLY A O 1
ATOM 734 N N . VAL A 1 93 ? -6.631 -4.306 9.614 1.00 83.88 93 VAL A N 1
ATOM 735 C CA . VAL A 1 93 ? -7.909 -4.951 9.946 1.00 83.88 93 VAL A CA 1
ATOM 736 C C . VAL A 1 93 ? -7.677 -6.135 10.871 1.00 83.88 93 VAL A C 1
ATOM 738 O O . VAL A 1 93 ? -8.365 -6.249 11.880 1.00 83.88 93 VAL A O 1
ATOM 741 N N . GLN A 1 94 ? -6.706 -7.002 10.575 1.00 84.69 94 GLN A N 1
ATOM 742 C CA . GLN A 1 94 ? -6.465 -8.182 11.400 1.00 84.69 94 GLN A CA 1
ATOM 743 C C . GLN A 1 94 ? -6.049 -7.790 12.820 1.00 84.69 94 GLN A C 1
ATOM 745 O O . GLN A 1 94 ? -6.645 -8.278 13.776 1.00 84.69 94 GLN A O 1
ATOM 750 N N . GLN A 1 95 ? -5.104 -6.859 12.974 1.00 85.19 95 GLN A N 1
ATOM 751 C CA . GLN A 1 95 ? -4.675 -6.382 14.289 1.00 85.19 95 GLN A CA 1
ATOM 752 C C . GLN A 1 95 ? -5.778 -5.600 15.003 1.00 85.19 95 GLN A C 1
ATOM 754 O O . GLN A 1 95 ? -6.047 -5.869 16.172 1.00 85.19 95 GLN A O 1
ATOM 759 N N . GLY A 1 96 ? -6.445 -4.673 14.313 1.00 86.38 96 GLY A N 1
ATOM 760 C CA . GLY A 1 96 ? -7.490 -3.838 14.903 1.00 86.38 96 GLY A CA 1
ATOM 761 C C . GLY A 1 96 ? -8.700 -4.648 15.365 1.00 86.38 96 GLY A C 1
ATOM 762 O O . GLY A 1 96 ? -9.176 -4.460 16.483 1.00 86.38 96 GLY A O 1
ATOM 763 N N . VAL A 1 97 ? -9.165 -5.598 14.548 1.00 85.50 97 VAL A N 1
ATOM 764 C CA . VAL A 1 97 ? -10.268 -6.496 14.919 1.00 85.50 97 VAL A CA 1
ATOM 765 C C . VAL A 1 97 ? -9.837 -7.424 16.045 1.00 85.50 97 VAL A C 1
ATOM 767 O O . VAL A 1 97 ? -10.568 -7.563 17.020 1.00 85.50 97 VAL A O 1
ATOM 770 N N . GLN A 1 98 ? -8.656 -8.036 15.956 1.00 86.19 98 GLN A N 1
ATOM 771 C CA . GLN A 1 98 ? -8.208 -8.983 16.972 1.00 86.19 98 GLN A CA 1
ATOM 772 C C . GLN A 1 98 ? -8.028 -8.298 18.331 1.00 86.19 98 GLN A C 1
ATOM 774 O O . GLN A 1 98 ? -8.557 -8.787 19.326 1.00 86.19 98 GLN A O 1
ATOM 779 N N . GLN A 1 99 ? -7.374 -7.134 18.376 1.00 86.81 99 GLN A N 1
ATOM 780 C CA . GLN A 1 99 ? -7.209 -6.369 19.614 1.00 86.81 99 GLN A CA 1
ATOM 781 C C . GLN A 1 99 ? -8.539 -5.812 20.124 1.00 86.81 99 GLN A C 1
ATOM 783 O O . GLN A 1 99 ? -8.845 -5.964 21.305 1.00 86.81 99 GLN A O 1
ATOM 788 N N . GLY A 1 100 ? -9.349 -5.211 19.248 1.00 88.12 100 GLY A N 1
ATOM 789 C CA . GLY A 1 100 ? -10.624 -4.606 19.626 1.00 88.12 100 GLY A CA 1
ATOM 790 C C . GLY A 1 100 ? -11.625 -5.629 20.160 1.00 88.12 100 GLY A C 1
ATOM 791 O O . GLY A 1 100 ? -12.240 -5.404 21.201 1.00 88.12 100 GLY A O 1
ATOM 792 N N . VAL A 1 101 ? -11.747 -6.785 19.501 1.00 88.50 101 VAL A N 1
ATOM 793 C CA . VAL A 1 101 ? -12.611 -7.880 19.962 1.00 88.50 101 VAL A CA 1
ATOM 794 C C . VAL A 1 101 ? -12.074 -8.468 21.259 1.00 88.50 101 VAL A C 1
ATOM 796 O O . VAL A 1 101 ? -12.840 -8.633 22.204 1.00 88.50 101 VAL A O 1
ATOM 799 N N . GLN A 1 102 ? -10.775 -8.756 21.348 1.00 88.38 102 GLN A N 1
ATOM 800 C CA . GLN A 1 102 ? -10.210 -9.384 22.540 1.00 88.38 102 GLN A CA 1
ATOM 801 C C . GLN A 1 102 ? -10.348 -8.479 23.771 1.00 88.38 102 GLN A C 1
ATOM 803 O O . GLN A 1 102 ? -10.841 -8.929 24.804 1.00 88.38 102 GLN A O 1
ATOM 808 N N . GLN A 1 103 ? -10.003 -7.195 23.649 1.00 89.06 103 GLN A N 1
ATOM 809 C CA . GLN A 1 103 ? -10.143 -6.233 24.744 1.00 89.06 103 GLN A CA 1
ATOM 810 C C . GLN A 1 103 ? -11.610 -5.947 25.069 1.00 89.06 103 GLN A C 1
ATOM 812 O O . GLN A 1 103 ? -11.990 -5.975 26.239 1.00 89.06 103 GLN A O 1
ATOM 817 N N . GLY A 1 104 ? -12.444 -5.714 24.053 1.00 91.31 104 GLY A N 1
ATOM 818 C CA . GLY A 1 104 ? -13.857 -5.393 24.238 1.00 91.31 104 GLY A CA 1
ATOM 819 C C . GLY A 1 104 ? -14.637 -6.532 24.888 1.00 91.31 104 GLY A C 1
ATOM 820 O O . GLY A 1 104 ? -15.387 -6.303 25.836 1.00 91.31 104 GLY A O 1
ATOM 821 N N . VAL A 1 105 ? -14.418 -7.772 24.440 1.00 91.88 105 VAL A N 1
ATOM 822 C CA . VAL A 1 105 ? -15.049 -8.959 25.035 1.00 91.88 105 VAL A CA 1
ATOM 823 C C . VAL A 1 105 ? -14.539 -9.176 26.453 1.00 91.88 105 VAL A C 1
ATOM 825 O O . VAL A 1 105 ? -15.348 -9.358 27.358 1.00 91.88 105 VAL A O 1
ATOM 828 N N . GLN A 1 106 ? -13.225 -9.117 26.682 1.00 91.19 106 GLN A N 1
ATOM 829 C CA . GLN A 1 106 ? -12.666 -9.359 28.011 1.00 91.19 106 GLN A CA 1
ATOM 830 C C . GLN A 1 106 ? -13.170 -8.332 29.034 1.00 91.19 106 GLN A C 1
ATOM 832 O O . GLN A 1 106 ? -13.651 -8.715 30.102 1.00 91.19 106 GLN A O 1
ATOM 837 N N . GLN A 1 107 ? -13.129 -7.041 28.695 1.00 91.88 107 GLN A N 1
ATOM 838 C CA . GLN A 1 107 ? -13.619 -5.980 29.574 1.00 91.88 107 GLN A CA 1
ATOM 839 C C . GLN A 1 107 ? -15.136 -6.050 29.757 1.00 91.88 107 GLN A C 1
ATOM 841 O O . GLN A 1 107 ? -15.621 -5.950 30.884 1.00 91.88 107 GLN A O 1
ATOM 846 N N . GLY A 1 108 ? -15.888 -6.254 28.673 1.00 94.31 108 GLY A N 1
ATOM 847 C CA . GLY A 1 108 ? -17.346 -6.331 28.714 1.00 94.31 108 GLY A CA 1
ATOM 848 C C . GLY A 1 108 ? -17.843 -7.497 29.566 1.00 94.31 108 GLY A C 1
ATOM 849 O O . GLY A 1 108 ? -18.712 -7.311 30.418 1.00 94.31 108 GLY A O 1
ATOM 850 N N . VAL A 1 109 ? -17.248 -8.681 29.401 1.00 94.44 109 VAL A N 1
ATOM 851 C CA . VAL A 1 109 ? -17.585 -9.872 30.192 1.00 94.44 109 VAL A CA 1
ATOM 852 C C . VAL A 1 109 ? -17.213 -9.669 31.657 1.00 94.44 109 VAL A C 1
ATOM 854 O O . VAL A 1 109 ? -18.044 -9.913 32.529 1.00 94.44 109 VAL A O 1
ATOM 857 N N . GLN A 1 110 ? -16.007 -9.175 31.947 1.00 93.69 110 GLN A N 1
ATOM 858 C CA . GLN A 1 110 ? -15.563 -8.973 33.326 1.00 93.69 110 GLN A CA 1
ATOM 859 C C . GLN A 1 110 ? -16.451 -7.965 34.068 1.00 93.69 110 GLN A C 1
ATOM 861 O O . GLN A 1 110 ? -16.927 -8.251 35.168 1.00 93.69 110 GLN A O 1
ATOM 866 N N . GLN A 1 111 ? -16.735 -6.814 33.451 1.00 93.94 111 GLN A N 1
ATOM 867 C CA . GLN A 1 111 ? -17.620 -5.807 34.037 1.00 93.94 111 GLN A CA 1
ATOM 868 C C . GLN A 1 111 ? -19.060 -6.312 34.160 1.00 93.94 111 GLN A C 1
ATOM 870 O O . GLN A 1 111 ? -19.721 -6.032 35.161 1.00 93.94 111 GLN A O 1
ATOM 875 N N . GLY A 1 112 ? -19.549 -7.048 33.160 1.00 96.44 112 GLY A N 1
ATOM 876 C CA . GLY A 1 112 ? -20.892 -7.622 33.158 1.00 96.44 112 GLY A CA 1
ATOM 877 C C . GLY A 1 112 ? -21.091 -8.622 34.293 1.00 96.44 112 GLY A C 1
ATOM 878 O O . GLY A 1 112 ? -22.056 -8.504 35.045 1.00 96.44 112 GLY A O 1
ATOM 879 N N . ILE A 1 113 ? -20.147 -9.551 34.472 1.00 96.06 113 ILE A N 1
ATOM 880 C CA . ILE A 1 113 ? -20.176 -10.535 35.562 1.00 96.06 113 ILE A CA 1
ATOM 881 C C . ILE A 1 113 ? -20.111 -9.828 36.917 1.00 96.06 113 ILE A C 1
ATOM 883 O O . ILE A 1 113 ? -20.939 -10.099 37.783 1.00 96.06 113 ILE A O 1
ATOM 887 N N . GLN A 1 114 ? -19.177 -8.891 37.097 1.00 95.75 114 GLN A N 1
ATOM 888 C CA . GLN A 1 114 ? -19.008 -8.200 38.375 1.00 95.75 114 GLN A CA 1
ATOM 889 C C . GLN A 1 114 ? -20.258 -7.398 38.765 1.00 95.75 114 GLN A C 1
ATOM 891 O O . GLN A 1 114 ? -20.748 -7.526 39.888 1.00 95.75 114 GLN A O 1
ATOM 896 N N . LYS A 1 115 ? -20.818 -6.617 37.829 1.00 95.56 115 LYS A N 1
ATOM 897 C CA . LYS A 1 115 ? -22.068 -5.877 38.056 1.00 95.56 115 LYS A CA 1
ATOM 898 C C . LYS A 1 115 ? -23.243 -6.819 38.297 1.00 95.56 115 LYS A C 1
ATOM 900 O O . LYS A 1 115 ? -24.060 -6.541 39.169 1.00 95.56 115 LYS A O 1
ATOM 905 N N . GLY A 1 116 ? -23.323 -7.923 37.555 1.00 97.12 116 GLY A N 1
ATOM 906 C CA . GLY A 1 116 ? -24.381 -8.921 37.699 1.00 97.12 116 GLY A CA 1
ATOM 907 C C . GLY A 1 116 ? -24.384 -9.576 39.079 1.00 97.12 116 GLY A C 1
ATOM 908 O O . GLY A 1 116 ? -25.433 -9.632 39.717 1.00 97.12 116 GLY A O 1
ATOM 909 N N . ILE A 1 117 ? -23.215 -9.997 39.572 1.00 96.75 117 ILE A N 1
ATOM 910 C CA . ILE A 1 117 ? -23.062 -10.567 40.919 1.00 96.75 117 ILE A CA 1
ATOM 911 C C . ILE A 1 117 ? -23.465 -9.535 41.972 1.00 96.75 117 ILE A C 1
ATOM 913 O O . ILE A 1 117 ? -24.328 -9.817 42.798 1.00 96.75 117 ILE A O 1
ATOM 917 N N . GLN A 1 118 ? -22.923 -8.317 41.898 1.00 95.31 118 GLN A N 1
ATOM 918 C CA . GLN A 1 118 ? -23.205 -7.273 42.885 1.00 95.31 118 GLN A CA 1
ATOM 919 C C . GLN A 1 118 ? -24.693 -6.882 42.915 1.00 95.31 118 GLN A C 1
ATOM 921 O O . GLN A 1 118 ? -25.276 -6.703 43.985 1.00 95.31 118 GLN A O 1
ATOM 926 N N . GLN A 1 119 ? -25.335 -6.773 41.746 1.00 95.19 119 GLN A N 1
ATOM 927 C CA . GLN A 1 119 ? -26.774 -6.522 41.655 1.00 95.19 119 GLN A CA 1
ATOM 928 C C . GLN A 1 119 ? -27.595 -7.699 42.188 1.00 95.19 119 GLN A C 1
ATOM 930 O O . GLN A 1 119 ? -28.602 -7.472 42.856 1.00 95.19 119 GLN A O 1
ATOM 935 N N . GLY A 1 120 ? -27.183 -8.937 41.907 1.00 96.56 120 GLY A N 1
ATOM 936 C CA . GLY A 1 120 ? -27.845 -10.146 42.394 1.00 96.56 120 GLY A CA 1
ATOM 937 C C . GLY A 1 120 ? -27.782 -10.271 43.915 1.00 96.56 120 GLY A C 1
ATOM 938 O O . GLY A 1 120 ? -28.814 -10.466 44.554 1.00 96.56 120 GLY A O 1
ATOM 939 N N . GLU A 1 121 ? -26.601 -10.082 44.504 1.00 95.50 121 GLU A N 1
ATOM 940 C CA . GLU A 1 121 ? -26.418 -10.071 45.958 1.00 95.50 121 GLU A CA 1
ATOM 941 C C . GLU A 1 121 ? -27.259 -8.977 46.609 1.00 95.50 121 GLU A C 1
ATOM 943 O O . GLU A 1 121 ? -27.999 -9.248 47.551 1.00 95.50 121 GLU A O 1
ATOM 948 N N . ARG A 1 122 ? -27.234 -7.759 46.057 1.00 94.25 122 ARG A N 1
ATOM 949 C CA . ARG A 1 122 ? -28.030 -6.651 46.591 1.00 94.25 122 ARG A CA 1
ATOM 950 C C . ARG A 1 122 ? -29.534 -6.906 46.490 1.00 94.25 122 ARG A C 1
ATOM 952 O O . ARG A 1 122 ? -30.246 -6.615 47.447 1.00 94.25 122 ARG A O 1
ATOM 959 N N . LYS A 1 123 ? -30.020 -7.471 45.377 1.00 95.19 123 LYS A N 1
ATOM 960 C CA . LYS A 1 123 ? -31.428 -7.887 45.240 1.00 95.19 123 LYS A CA 1
ATOM 961 C C . LYS A 1 123 ? -31.803 -8.921 46.296 1.00 95.19 123 LYS A C 1
ATOM 963 O O . LYS A 1 123 ? -32.793 -8.725 46.988 1.00 95.19 123 LYS A O 1
ATOM 968 N N . LYS A 1 124 ? -30.976 -9.953 46.479 1.00 95.56 124 LYS A N 1
ATOM 969 C CA . LYS A 1 124 ? -31.195 -10.985 47.498 1.00 95.56 124 LYS A CA 1
ATOM 970 C C . LYS A 1 124 ? -31.245 -10.389 48.908 1.00 95.56 124 LYS A C 1
ATOM 972 O O . LYS A 1 124 ? -32.135 -10.727 49.679 1.00 95.56 124 LYS A O 1
ATOM 977 N N . THR A 1 125 ? -30.329 -9.481 49.243 1.00 95.50 125 THR A N 1
ATOM 978 C CA . THR A 1 125 ? -30.329 -8.783 50.538 1.00 95.50 125 THR A CA 1
ATOM 979 C C . THR A 1 125 ? -31.613 -7.984 50.748 1.00 95.50 125 THR A C 1
ATOM 981 O O . THR A 1 125 ? -32.193 -8.031 51.829 1.00 95.50 125 THR A O 1
ATOM 984 N N 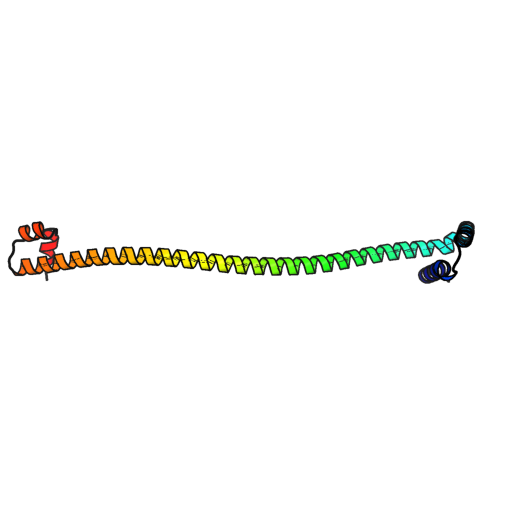. VAL A 1 126 ? -32.085 -7.281 49.715 1.00 94.44 126 VAL A N 1
ATOM 985 C CA . VAL A 1 126 ? -33.343 -6.521 49.762 1.00 94.44 126 VAL A CA 1
ATOM 986 C C . VAL A 1 126 ? -34.558 -7.441 49.930 1.00 94.44 126 VAL A C 1
ATOM 988 O O . VAL A 1 126 ? -35.440 -7.134 50.728 1.00 94.44 126 VAL A O 1
ATOM 991 N N . GLU A 1 127 ? -34.603 -8.573 49.227 1.00 94.00 127 GLU A N 1
ATOM 992 C CA . GLU A 1 127 ? -35.678 -9.568 49.351 1.00 94.00 127 GLU A CA 1
ATOM 993 C C . GLU A 1 127 ? -35.732 -10.180 50.757 1.00 94.00 127 GLU A C 1
ATOM 995 O O . GLU A 1 127 ? -36.805 -10.255 51.351 1.00 94.00 127 GLU A O 1
ATOM 1000 N N . ILE A 1 128 ? -34.576 -10.543 51.324 1.00 93.62 128 ILE A N 1
ATOM 1001 C CA . ILE A 1 128 ? -34.483 -11.053 52.700 1.00 93.62 128 ILE A CA 1
ATOM 1002 C C . ILE A 1 128 ? -34.914 -9.978 53.703 1.00 93.62 128 ILE A C 1
ATOM 1004 O O . ILE A 1 128 ? -35.688 -10.266 54.611 1.00 93.62 128 ILE A O 1
ATOM 1008 N N . ALA A 1 129 ? -34.450 -8.735 53.541 1.00 93.88 129 ALA A N 1
ATOM 1009 C CA . ALA A 1 129 ? -34.833 -7.635 54.422 1.00 93.88 129 ALA A CA 1
ATOM 1010 C C . ALA A 1 129 ? -36.347 -7.385 54.402 1.00 93.88 129 ALA A C 1
ATOM 1012 O O . ALA A 1 129 ? -36.932 -7.147 55.455 1.00 93.88 129 ALA A O 1
ATOM 1013 N N . ARG A 1 130 ? -36.989 -7.488 53.229 1.00 93.00 130 ARG A N 1
ATOM 1014 C CA . ARG A 1 130 ? -38.449 -7.401 53.105 1.00 93.00 130 ARG A CA 1
ATOM 1015 C C . ARG A 1 130 ? -39.149 -8.542 53.849 1.00 93.00 130 ARG A C 1
ATOM 1017 O O . ARG A 1 130 ? -40.024 -8.262 54.655 1.00 93.00 130 ARG A O 1
ATOM 1024 N N . ALA A 1 131 ? -38.715 -9.788 53.663 1.00 93.06 131 ALA A N 1
ATOM 1025 C CA . ALA A 1 131 ? -39.305 -10.929 54.369 1.00 93.06 131 ALA A CA 1
ATOM 1026 C C . ALA A 1 131 ? -39.182 -10.807 55.902 1.00 93.06 131 ALA A C 1
ATOM 1028 O O . ALA A 1 131 ? -40.136 -11.065 56.626 1.00 93.06 131 ALA A O 1
ATOM 1029 N N . LEU A 1 132 ? -38.029 -10.352 56.405 1.00 93.38 132 LEU A N 1
ATOM 1030 C CA . LEU A 1 132 ? -37.822 -10.134 57.841 1.00 93.38 132 LEU A CA 1
ATOM 1031 C C . LEU A 1 132 ? -38.704 -9.005 58.397 1.00 93.38 132 LEU A C 1
ATOM 1033 O O . LEU A 1 132 ? -39.182 -9.103 59.526 1.00 93.38 132 LEU A O 1
ATOM 1037 N N . LEU A 1 133 ? -38.931 -7.941 57.620 1.00 91.19 133 LEU A N 1
ATOM 1038 C CA . LEU A 1 133 ? -39.880 -6.888 57.993 1.00 91.19 133 LEU A CA 1
ATOM 1039 C C . LEU A 1 133 ? -41.309 -7.433 58.093 1.00 91.19 133 LEU A C 1
ATOM 1041 O O . LEU A 1 133 ? -42.003 -7.109 59.055 1.00 91.19 133 LEU A O 1
ATOM 1045 N N . ASP A 1 134 ? -41.724 -8.270 57.138 1.00 91.31 134 ASP A N 1
ATOM 1046 C CA . ASP A 1 134 ? -43.057 -8.888 57.119 1.00 91.31 134 ASP A CA 1
ATOM 1047 C C . ASP A 1 134 ? -43.274 -9.821 58.327 1.00 91.31 134 ASP A C 1
ATOM 1049 O O . ASP A 1 134 ? -44.385 -9.926 58.847 1.00 91.31 134 ASP A O 1
ATOM 1053 N N . GLU A 1 135 ? -42.206 -10.447 58.832 1.00 93.31 135 GLU A N 1
ATOM 1054 C CA . GLU A 1 135 ? -42.209 -11.241 60.070 1.00 93.31 135 GLU A CA 1
ATOM 1055 C C . GLU A 1 135 ? -42.153 -10.391 61.359 1.00 93.31 135 GLU A C 1
ATOM 1057 O O . GLU A 1 135 ? -42.204 -10.928 62.467 1.00 93.31 135 GLU A O 1
ATOM 1062 N N . GLY A 1 136 ? -42.073 -9.061 61.247 1.00 91.81 136 GLY A N 1
ATOM 1063 C CA . GLY A 1 136 ? -42.063 -8.139 62.387 1.00 91.81 136 GLY A CA 1
ATOM 1064 C C . GLY A 1 136 ? -40.695 -7.958 63.051 1.00 91.81 136 GLY A C 1
ATOM 1065 O O . GLY A 1 136 ? -40.621 -7.476 64.184 1.00 91.81 136 GLY A O 1
ATOM 1066 N N . VAL A 1 137 ? -39.601 -8.323 62.374 1.00 94.44 137 VAL A N 1
ATOM 1067 C CA . VAL A 1 137 ? -38.241 -8.087 62.875 1.00 94.44 137 VAL A CA 1
ATOM 1068 C C . VAL A 1 137 ? -37.936 -6.585 62.872 1.00 94.44 137 VAL A C 1
ATOM 1070 O O . VAL A 1 137 ? -38.234 -5.862 61.921 1.00 94.44 137 VAL A O 1
ATOM 1073 N N . ALA A 1 138 ? -37.323 -6.098 63.952 1.00 94.38 138 ALA A N 1
ATOM 1074 C CA . ALA A 1 138 ? -37.030 -4.679 64.119 1.00 94.38 138 ALA A CA 1
ATOM 1075 C C . ALA A 1 138 ? -36.021 -4.152 63.077 1.00 94.38 138 ALA A C 1
ATOM 1077 O O . ALA A 1 138 ? -35.034 -4.813 62.740 1.00 94.38 138 ALA A O 1
ATOM 1078 N N . ILE A 1 139 ? -36.251 -2.923 62.599 1.00 92.38 139 ILE A N 1
ATOM 1079 C CA . ILE A 1 139 ? -35.451 -2.267 61.547 1.00 92.38 139 ILE A CA 1
ATOM 1080 C C . ILE A 1 139 ? -33.966 -2.177 61.927 1.00 92.38 139 ILE A C 1
ATOM 1082 O O . ILE A 1 139 ? -33.106 -2.380 61.069 1.00 92.38 139 ILE A O 1
ATOM 1086 N N . ASP A 1 140 ? -33.649 -1.916 63.197 1.00 94.75 140 ASP A N 1
ATOM 1087 C CA . ASP A 1 140 ? -32.267 -1.804 63.675 1.00 94.75 140 ASP A CA 1
ATOM 1088 C C . ASP A 1 140 ? -31.525 -3.154 63.614 1.00 94.75 140 ASP A C 1
ATOM 1090 O O . ASP A 1 140 ? -30.331 -3.199 63.301 1.00 94.75 140 ASP A O 1
ATOM 1094 N N . ILE A 1 141 ? -32.234 -4.267 63.844 1.00 93.81 141 ILE A N 1
ATOM 1095 C CA . ILE A 1 141 ? -31.693 -5.630 63.726 1.00 93.81 141 ILE A CA 1
ATOM 1096 C C . ILE A 1 141 ? -31.437 -5.974 62.255 1.00 93.81 141 ILE A C 1
ATOM 1098 O O . ILE A 1 141 ? -30.368 -6.493 61.915 1.00 93.81 141 ILE A O 1
ATOM 1102 N N . ILE A 1 142 ? -32.381 -5.651 61.367 1.00 93.94 142 ILE A N 1
ATOM 1103 C CA . ILE A 1 142 ? -32.237 -5.879 59.921 1.00 93.94 142 ILE A CA 1
ATOM 1104 C C . ILE A 1 142 ? -31.091 -5.029 59.363 1.00 93.94 142 ILE A C 1
ATOM 1106 O O . ILE A 1 142 ? -30.270 -5.538 58.602 1.00 93.94 142 ILE A O 1
ATOM 1110 N N . SER A 1 143 ? -30.966 -3.764 59.772 1.00 94.62 143 SER A N 1
ATOM 1111 C CA . SER A 1 143 ? -29.877 -2.885 59.326 1.00 94.62 143 SER A CA 1
ATOM 1112 C C . SER A 1 143 ? -28.506 -3.435 59.727 1.00 94.62 143 SER A C 1
ATOM 1114 O O . SER A 1 143 ? -27.628 -3.582 58.873 1.00 94.62 143 SER A O 1
ATOM 1116 N N . LYS A 1 144 ? -28.340 -3.856 60.990 1.00 93.81 144 LYS A N 1
ATOM 1117 C CA . LYS A 1 144 ? -27.076 -4.431 61.486 1.00 93.81 144 LYS A CA 1
ATOM 1118 C C . LYS A 1 144 ? -26.668 -5.724 60.779 1.00 93.81 144 LYS A C 1
ATOM 1120 O O . LYS A 1 144 ? -25.476 -5.982 60.648 1.00 93.81 144 LYS A O 1
ATOM 1125 N N . SER A 1 145 ? -27.633 -6.543 60.363 1.00 91.25 145 SER A N 1
ATOM 1126 C CA . SER A 1 145 ? -27.379 -7.874 59.791 1.00 91.25 145 SER A CA 1
ATOM 1127 C C . SER A 1 145 ? -27.293 -7.894 58.261 1.00 91.25 145 SER A C 1
ATOM 1129 O O . SER A 1 145 ? -26.564 -8.714 57.709 1.00 91.25 145 SER A O 1
ATOM 1131 N N . SER A 1 146 ? -27.999 -6.996 57.569 1.00 90.56 146 SER A N 1
ATOM 1132 C CA . SER A 1 146 ? -28.072 -6.961 56.098 1.00 90.56 146 SER A CA 1
ATOM 1133 C C . SER A 1 146 ? -27.079 -5.995 55.443 1.00 90.56 146 SER A C 1
ATOM 1135 O O . SER A 1 146 ? -26.823 -6.099 54.243 1.00 90.56 146 SER A O 1
ATOM 1137 N N . GLY A 1 147 ? -26.542 -5.034 56.204 1.00 90.06 147 GLY A N 1
ATOM 1138 C CA . GLY A 1 147 ? -25.719 -3.948 55.667 1.00 90.06 147 GLY A CA 1
ATOM 1139 C C . GLY A 1 147 ? -26.511 -2.887 54.888 1.00 90.06 147 GLY A C 1
ATOM 1140 O O . GLY A 1 147 ? -25.903 -2.002 54.288 1.00 90.06 147 GLY A O 1
ATOM 1141 N N . LEU A 1 148 ? -27.847 -2.961 54.883 1.00 93.56 148 LEU A N 1
ATOM 1142 C CA . LEU A 1 148 ? -28.722 -1.896 54.391 1.00 93.56 148 LEU A CA 1
ATOM 1143 C C . LEU A 1 148 ? -28.848 -0.782 55.434 1.00 93.56 148 LEU A C 1
ATOM 1145 O O . LEU A 1 148 ? -28.876 -1.043 56.641 1.00 93.56 148 LEU A O 1
ATOM 1149 N N . SER A 1 149 ? -28.986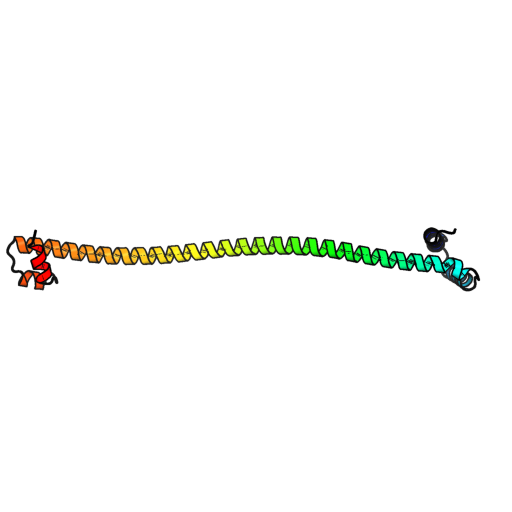 0.462 54.980 1.00 94.88 149 SER A N 1
ATOM 1150 C CA . SER A 1 149 ? -29.291 1.564 55.895 1.00 94.88 149 SER A CA 1
ATOM 1151 C C . SER A 1 149 ? -30.745 1.495 56.370 1.00 94.88 149 SER A C 1
ATOM 1153 O O . SER A 1 149 ? -31.625 0.999 55.663 1.00 94.88 149 SER A O 1
ATOM 1155 N N . GLU A 1 150 ? -31.039 2.031 57.557 1.00 92.31 150 GLU A N 1
ATOM 1156 C CA . GLU A 1 150 ? -32.425 2.101 58.038 1.00 92.31 150 GLU A CA 1
ATOM 1157 C C . GLU A 1 150 ? -33.345 2.862 57.072 1.00 92.31 150 GLU A C 1
ATOM 1159 O O . GLU A 1 150 ? -34.518 2.524 56.947 1.00 92.31 150 GLU A O 1
ATOM 1164 N N . GLU A 1 151 ? -32.831 3.867 56.355 1.00 92.00 151 GLU A N 1
ATOM 1165 C CA . GLU A 1 151 ? -33.596 4.584 55.328 1.00 92.00 151 GLU A CA 1
ATOM 1166 C C . GLU A 1 151 ? -33.955 3.691 54.138 1.00 92.00 151 GLU A C 1
ATOM 1168 O O . GLU A 1 151 ? -35.076 3.759 53.632 1.00 92.00 151 GLU A O 1
ATOM 1173 N N . GLU A 1 152 ? -33.017 2.859 53.678 1.00 91.88 152 GLU A N 1
ATOM 1174 C CA . GLU A 1 152 ? -33.263 1.889 52.610 1.00 91.88 152 GLU A CA 1
ATOM 1175 C C . GLU A 1 152 ? -34.328 0.884 53.037 1.00 91.88 152 GLU A C 1
ATOM 1177 O O . GLU A 1 152 ? -35.263 0.636 52.281 1.00 91.88 152 GLU A O 1
ATOM 1182 N N . ILE A 1 153 ? -34.237 0.381 54.268 1.00 93.06 153 ILE A N 1
ATOM 1183 C CA . ILE A 1 153 ? -35.195 -0.568 54.845 1.00 93.06 153 ILE A CA 1
ATOM 1184 C C . ILE A 1 153 ? -36.579 0.082 55.001 1.00 93.06 153 ILE A C 1
ATOM 1186 O O . ILE A 1 153 ? -37.579 -0.503 54.593 1.00 93.06 153 ILE A O 1
ATOM 1190 N N . ARG A 1 154 ? -36.662 1.324 55.499 1.00 90.50 154 ARG A N 1
ATOM 1191 C CA . ARG A 1 154 ? -37.929 2.074 55.609 1.00 90.50 154 ARG A CA 1
ATOM 1192 C C . ARG A 1 154 ? -38.596 2.299 54.253 1.00 90.50 154 ARG A C 1
ATOM 1194 O O . ARG A 1 154 ? -39.818 2.273 54.175 1.00 90.50 154 ARG A O 1
ATOM 1201 N N . LYS A 1 155 ? -37.823 2.487 53.176 1.00 90.94 155 LYS A N 1
ATOM 1202 C CA . LYS A 1 155 ? -38.366 2.602 51.809 1.00 90.94 155 LYS A CA 1
ATOM 1203 C C . LYS A 1 155 ? -38.975 1.293 51.303 1.00 90.94 155 LYS A C 1
ATOM 1205 O O . LYS A 1 155 ? -39.885 1.349 50.481 1.00 90.94 155 LYS A O 1
ATOM 1210 N N . LEU A 1 156 ? -38.528 0.133 51.796 1.00 87.94 156 LEU A N 1
ATOM 1211 C CA . LEU A 1 156 ? -39.120 -1.164 51.437 1.00 87.94 156 LEU A CA 1
ATOM 1212 C C . LEU A 1 156 ? -40.541 -1.345 51.986 1.00 87.94 156 LEU A C 1
ATOM 1214 O O . LEU A 1 156 ? -41.273 -2.161 51.434 1.00 87.94 156 LEU A O 1
ATOM 1218 N N . PHE A 1 157 ? -40.915 -0.564 53.007 1.00 72.25 157 PHE A N 1
ATOM 1219 C CA . PHE A 1 157 ? -42.216 -0.568 53.686 1.00 72.25 157 PHE A CA 1
ATOM 1220 C C . PHE A 1 157 ? -43.334 0.144 52.895 1.00 72.25 157 PHE A C 1
ATOM 1222 O O . PHE A 1 157 ? -44.499 0.048 53.257 1.00 72.25 157 PHE A O 1
ATOM 1229 N N . VAL A 1 158 ? -42.997 0.921 51.854 1.00 62.69 158 VAL A N 1
ATOM 1230 C CA . VAL A 1 158 ? -43.919 1.909 51.247 1.00 62.69 158 VAL A CA 1
ATOM 1231 C C . VAL A 1 158 ? -44.731 1.362 50.054 1.00 62.69 158 VAL A C 1
ATOM 1233 O O . VAL A 1 158 ? -45.405 2.137 49.380 1.00 62.69 158 VAL A O 1
ATOM 1236 N N . HIS A 1 159 ? -44.744 0.055 49.783 1.00 51.19 159 HIS A N 1
ATOM 1237 C CA . HIS A 1 159 ? -45.661 -0.560 48.803 1.00 51.19 159 HIS A CA 1
ATOM 1238 C C . HIS A 1 159 ? -46.398 -1.745 49.405 1.00 51.19 159 HIS A C 1
ATOM 1240 O O . HIS A 1 159 ? -45.697 -2.707 49.784 1.00 51.19 159 HIS A O 1
#

Radius of gyration: 51.41 Å; chains: 1; bounding box: 93×30×122 Å

Foldseek 3Di:
DQQLVVLLVVVVCCVPPVPDDPVRVVVVVVCLVPDPCNCVSVVSVVVVVVVVVVVCVVCCCVVCVVVCCVCCVVVVVVVCCVCCVVCCCVVVVVVCVVVCVVVVVVVVVVVVVVVVVVVVLVVVLLVVLLVCVVVVNDLVVSCVPSVDDSVSSVVSVPD

Organism: NCBI:txid2126332

Secondary structure (DSSP, 8-state):
---HHHHHHHHHHHHHHS---HHHHHHHHHHHHH-TTHHHHHHHHHHHHHHHHHHHHHHHHHHHHHHHHHHHHHHHHHHHHHHHHHHHHHHHHHHHHHHHHHHHHHHHHHHHHHHHHHHHHHHHHHHHHHHHHHTT--HHHHHHHH---HHHHHHHT--